Protein AF-A0A3P1ZI60-F1 (afdb_monomer_lite)

Secondary structure (DSSP, 8-state):
--TTSSSTTS-------S---HHHHHHHHHHHHHHHHHHH-----HHHHHHHHHHHTTS-HHHHHHHHHHHHHH-SSHHHHHHHHHHHHHHTT--SHHHHHH--------------SS---GGGTTTTT--------HHHHHHHHHHHHHHHHHHHHHT--

Radius of gyration: 32.53 Å; chains: 1; bounding box: 88×34×83 Å

pLDDT: mean 76.93, std 19.5, range [29.55, 95.25]

Structure (mmCIF, N/CA/C/O backbone):
data_AF-A0A3P1ZI60-F1
#
_entry.id   AF-A0A3P1ZI60-F1
#
loop_
_atom_site.group_PDB
_atom_site.id
_atom_site.type_symbol
_atom_site.label_atom_id
_atom_site.label_alt_id
_atom_site.label_comp_id
_atom_site.label_asym_id
_atom_site.label_entity_id
_atom_site.label_seq_id
_atom_site.pdbx_PDB_ins_code
_atom_site.Cartn_x
_atom_site.Cartn_y
_atom_site.Cartn_z
_atom_site.occupancy
_atom_site.B_iso_or_equiv
_atom_site.auth_seq_id
_atom_site.auth_comp_id
_atom_site.auth_asym_id
_atom_site.auth_atom_id
_atom_site.pdbx_PDB_model_num
ATOM 1 N N . MET A 1 1 ? 16.568 13.511 2.632 1.00 41.94 1 MET A N 1
ATOM 2 C CA . MET A 1 1 ? 17.077 12.391 1.825 1.00 41.94 1 MET A CA 1
ATOM 3 C C . MET A 1 1 ? 16.128 12.208 0.656 1.00 41.94 1 MET A C 1
ATOM 5 O O . MET A 1 1 ? 15.046 11.646 0.808 1.00 41.94 1 MET A O 1
ATOM 9 N N . THR A 1 2 ? 16.430 12.871 -0.454 1.00 43.22 2 THR A N 1
ATOM 10 C CA . THR A 1 2 ? 15.634 12.761 -1.684 1.00 43.22 2 THR A CA 1
ATOM 11 C C . THR A 1 2 ? 16.062 11.488 -2.418 1.00 43.22 2 THR A C 1
ATOM 13 O O . THR A 1 2 ? 17.140 10.958 -2.161 1.00 43.22 2 THR A O 1
ATOM 16 N N . CYS A 1 3 ? 15.234 10.955 -3.326 1.00 45.22 3 CYS A N 1
ATOM 17 C CA . CYS A 1 3 ? 15.544 9.702 -4.041 1.00 45.22 3 CYS A CA 1
ATOM 18 C C . CYS A 1 3 ? 16.848 9.763 -4.877 1.00 45.22 3 CYS A C 1
ATOM 20 O O . CYS A 1 3 ? 17.278 8.739 -5.393 1.00 45.22 3 CYS A O 1
ATOM 22 N N . GLN A 1 4 ? 17.495 10.931 -4.987 1.00 44.34 4 GLN A N 1
ATOM 23 C CA . GLN A 1 4 ? 18.807 11.097 -5.619 1.00 44.34 4 GLN A CA 1
ATOM 24 C C . GLN A 1 4 ? 19.998 10.804 -4.688 1.00 44.34 4 GLN A C 1
ATOM 26 O O . GLN A 1 4 ? 21.092 10.548 -5.184 1.00 44.34 4 GLN A O 1
ATOM 31 N N . ASP A 1 5 ? 19.807 10.776 -3.366 1.00 44.59 5 ASP A N 1
ATOM 32 C CA . ASP A 1 5 ? 20.917 10.633 -2.409 1.00 44.59 5 ASP A CA 1
ATOM 33 C C . ASP A 1 5 ? 21.365 9.171 -2.208 1.00 44.59 5 ASP A C 1
ATOM 35 O O . ASP A 1 5 ? 22.433 8.921 -1.659 1.00 44.59 5 ASP A O 1
ATOM 39 N N . VAL A 1 6 ? 20.574 8.189 -2.659 1.00 47.91 6 VAL A N 1
ATOM 40 C CA . VAL A 1 6 ? 20.816 6.753 -2.398 1.00 47.91 6 VAL A CA 1
ATOM 41 C C . VAL A 1 6 ? 21.557 6.045 -3.545 1.00 47.91 6 VAL A C 1
ATOM 43 O O . VAL A 1 6 ? 22.115 4.972 -3.344 1.00 47.91 6 VAL A O 1
ATOM 46 N N . LEU A 1 7 ? 21.650 6.650 -4.735 1.00 42.75 7 LEU A N 1
ATOM 47 C CA . LEU A 1 7 ? 22.338 6.046 -5.891 1.00 42.75 7 LEU A CA 1
ATOM 48 C C . LEU A 1 7 ? 23.849 6.352 -5.961 1.00 42.75 7 LEU A C 1
ATOM 50 O O . LEU A 1 7 ? 24.542 5.811 -6.818 1.00 42.75 7 LEU A O 1
ATOM 54 N N . LYS A 1 8 ? 24.396 7.182 -5.063 1.00 39.59 8 LYS A N 1
ATOM 55 C CA . LYS A 1 8 ? 25.802 7.631 -5.112 1.00 39.59 8 LYS A CA 1
ATOM 56 C C . LYS A 1 8 ? 26.766 6.808 -4.249 1.00 39.59 8 LYS A C 1
ATOM 58 O O . LYS A 1 8 ? 27.579 7.389 -3.536 1.00 39.59 8 LYS A O 1
ATOM 63 N N . SER A 1 9 ? 26.726 5.475 -4.295 1.00 40.25 9 SER A N 1
ATOM 64 C CA . SER A 1 9 ? 27.803 4.700 -3.647 1.00 40.25 9 SER A CA 1
ATOM 65 C C . SER A 1 9 ? 28.458 3.596 -4.467 1.00 40.25 9 SER A C 1
ATOM 67 O O . SER A 1 9 ? 29.360 2.966 -3.930 1.00 40.25 9 SER A O 1
ATOM 69 N N . HIS A 1 10 ? 28.114 3.384 -5.741 1.00 43.44 10 HIS A N 1
ATOM 70 C CA . HIS A 1 10 ? 28.884 2.479 -6.606 1.00 43.44 10 HIS A CA 1
ATOM 71 C C . HIS A 1 10 ? 28.784 2.863 -8.086 1.00 43.44 10 HIS A C 1
ATOM 73 O O . HIS A 1 10 ? 27.884 2.402 -8.777 1.00 43.44 10 HIS A O 1
ATOM 79 N N . ALA A 1 11 ? 29.731 3.667 -8.572 1.00 34.28 11 ALA A N 1
ATOM 80 C CA . ALA A 1 11 ? 30.230 3.591 -9.949 1.00 34.28 11 ALA A CA 1
ATOM 81 C C . ALA A 1 11 ? 31.489 4.461 -10.084 1.00 34.28 11 ALA A C 1
ATOM 83 O O . ALA A 1 11 ? 31.429 5.675 -9.900 1.00 34.28 11 ALA A O 1
ATOM 84 N N . ASN A 1 12 ? 32.615 3.810 -10.377 1.00 41.75 12 ASN A N 1
ATOM 85 C CA . ASN A 1 12 ? 33.851 4.450 -10.811 1.00 41.75 12 ASN A CA 1
ATOM 86 C C . ASN A 1 12 ? 33.672 5.083 -12.201 1.00 41.75 12 ASN A C 1
ATOM 88 O O . ASN A 1 12 ? 32.908 4.575 -13.021 1.00 41.75 12 ASN A O 1
ATOM 92 N N . ASP A 1 13 ? 34.417 6.168 -12.409 1.00 41.38 13 ASP A N 1
ATOM 93 C CA . ASP A 1 13 ? 34.681 6.934 -13.629 1.00 41.38 13 ASP A CA 1
ATOM 94 C C . ASP A 1 13 ? 34.276 6.297 -14.962 1.00 41.38 13 ASP A C 1
ATOM 96 O O . ASP A 1 13 ? 34.882 5.327 -15.414 1.00 41.38 13 ASP A O 1
ATOM 100 N N . THR A 1 14 ? 33.343 6.937 -15.671 1.00 38.31 14 THR A N 1
ATOM 101 C CA . THR A 1 14 ? 33.447 7.157 -17.123 1.00 38.31 14 THR A CA 1
ATOM 102 C C . THR A 1 14 ? 32.559 8.347 -17.503 1.00 38.31 14 THR A C 1
ATOM 104 O O . THR A 1 14 ? 31.358 8.345 -17.233 1.00 38.31 14 THR A O 1
ATOM 107 N N . GLU A 1 15 ? 33.149 9.378 -18.112 1.00 41.34 15 GLU A N 1
ATOM 108 C CA . GLU A 1 15 ? 32.415 10.465 -18.765 1.00 41.34 15 GLU A CA 1
ATOM 109 C C . GLU A 1 15 ? 31.514 9.899 -19.868 1.00 41.34 15 GLU A C 1
ATOM 111 O O . GLU A 1 15 ? 32.002 9.261 -20.800 1.00 41.34 15 GLU A O 1
ATOM 116 N N . TYR A 1 16 ? 30.212 10.189 -19.811 1.00 33.81 16 TYR A N 1
ATOM 117 C CA . TYR A 1 16 ? 29.347 10.082 -20.980 1.00 33.81 16 TYR A CA 1
ATOM 118 C C . TYR A 1 16 ? 28.493 11.329 -21.150 1.00 33.81 16 TYR A C 1
ATOM 120 O O . TYR A 1 16 ? 27.911 11.885 -20.218 1.00 33.81 16 TYR A O 1
ATOM 128 N N . THR A 1 17 ? 28.484 11.750 -22.404 1.00 29.55 17 THR A N 1
ATOM 129 C CA . THR A 1 17 ? 27.844 12.909 -22.993 1.00 29.55 17 THR A CA 1
ATOM 130 C C . THR A 1 17 ? 26.354 12.990 -22.690 1.00 29.55 17 THR A C 1
ATOM 132 O O . THR A 1 17 ? 25.588 12.035 -22.819 1.00 29.55 17 THR A O 1
ATOM 135 N N . THR A 1 18 ? 25.935 14.201 -22.342 1.00 38.31 18 THR A N 1
ATOM 136 C CA . THR A 1 18 ? 24.546 14.637 -22.287 1.00 38.31 18 THR A CA 1
ATOM 137 C C . THR A 1 18 ? 23.852 14.388 -23.629 1.00 38.31 18 THR A C 1
ATOM 139 O O . THR A 1 18 ? 24.454 14.552 -24.692 1.00 38.31 18 THR A O 1
ATOM 142 N N . THR A 1 19 ? 22.539 14.149 -23.555 1.00 39.34 19 THR A N 1
ATOM 143 C CA . THR A 1 19 ? 21.535 14.123 -24.641 1.00 39.34 19 THR A CA 1
ATOM 144 C C . THR A 1 19 ? 21.229 12.731 -25.212 1.00 39.34 19 THR A C 1
ATOM 146 O O . THR A 1 19 ? 21.848 12.305 -26.177 1.00 39.34 19 THR A O 1
ATOM 149 N N . THR A 1 20 ? 20.241 12.033 -24.621 1.00 37.59 20 THR A N 1
ATOM 150 C CA . THR A 1 20 ? 19.068 11.368 -25.263 1.00 37.59 20 THR A CA 1
ATOM 151 C C . THR A 1 20 ? 18.376 10.430 -24.245 1.00 37.59 20 THR A C 1
ATOM 153 O O . THR A 1 20 ? 18.512 9.213 -24.325 1.00 37.59 20 THR A O 1
ATOM 156 N N . GLU A 1 21 ? 17.615 10.953 -23.272 1.00 42.22 21 GLU A N 1
ATOM 157 C CA . GLU A 1 21 ? 16.894 10.100 -22.288 1.00 42.22 21 GLU A CA 1
ATOM 158 C C . GLU A 1 21 ? 15.356 10.159 -22.362 1.00 42.22 21 GLU A C 1
ATOM 160 O O . GLU A 1 21 ? 14.669 9.329 -21.761 1.00 42.22 21 GLU A O 1
ATOM 165 N N . ASN A 1 22 ? 14.775 11.059 -23.160 1.00 47.59 22 ASN A N 1
ATOM 166 C CA . ASN A 1 22 ? 13.318 11.251 -23.153 1.00 47.59 22 ASN A CA 1
ATOM 167 C C . ASN A 1 22 ? 12.525 10.080 -23.771 1.00 47.59 22 ASN A C 1
ATOM 169 O O . ASN A 1 22 ? 11.406 9.802 -23.341 1.00 47.59 22 ASN A O 1
ATOM 173 N N . SER A 1 23 ? 13.100 9.334 -24.720 1.00 48.53 23 SER A N 1
ATOM 174 C CA . SER A 1 23 ? 12.373 8.275 -25.443 1.00 48.53 23 SER A CA 1
ATOM 175 C C . SER A 1 23 ? 12.314 6.933 -24.695 1.00 48.53 23 SER A C 1
ATOM 177 O O . SER A 1 23 ? 11.352 6.182 -24.849 1.00 48.53 23 SER A O 1
ATOM 179 N N . ARG A 1 24 ? 13.315 6.617 -23.858 1.00 52.38 24 ARG A N 1
ATOM 180 C CA . ARG A 1 24 ? 13.359 5.353 -23.089 1.00 52.38 24 ARG A CA 1
ATOM 181 C C . ARG A 1 24 ? 12.485 5.410 -21.834 1.00 52.38 24 ARG A C 1
ATOM 183 O O . ARG A 1 24 ? 11.761 4.455 -21.552 1.00 52.38 24 ARG A O 1
ATOM 190 N N . SER A 1 25 ? 12.494 6.546 -21.136 1.00 55.00 25 SER A N 1
ATOM 191 C CA . SER A 1 25 ? 11.704 6.768 -19.916 1.00 55.00 25 SER A CA 1
ATOM 192 C C . SER A 1 25 ? 10.191 6.725 -20.181 1.00 55.00 25 SER A C 1
ATOM 194 O O . SER A 1 25 ? 9.442 6.056 -19.462 1.00 55.00 25 SER A O 1
ATOM 196 N N . GLY A 1 26 ? 9.737 7.331 -21.288 1.00 61.97 26 GLY A N 1
ATOM 197 C CA . GLY A 1 26 ? 8.327 7.301 -21.689 1.00 61.97 26 GLY A CA 1
ATOM 198 C C . GLY A 1 26 ? 7.785 5.885 -21.927 1.00 61.97 26 GLY A C 1
ATOM 199 O O . GLY A 1 26 ? 6.631 5.601 -21.604 1.00 61.97 26 GLY A O 1
ATOM 200 N N . ASN A 1 27 ? 8.620 4.969 -22.430 1.00 77.06 27 ASN A N 1
AT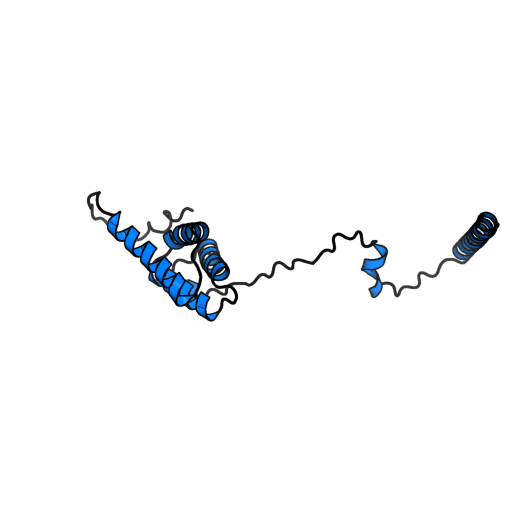OM 201 C CA . ASN A 1 27 ? 8.231 3.581 -22.680 1.00 77.06 27 ASN A CA 1
ATOM 202 C C . ASN A 1 27 ? 8.076 2.787 -21.368 1.00 77.06 27 ASN A C 1
ATOM 204 O O . ASN A 1 27 ? 7.055 2.134 -21.152 1.00 77.06 27 ASN A O 1
ATOM 208 N N . TYR A 1 28 ? 9.033 2.922 -20.443 1.00 80.06 28 TYR A N 1
ATOM 209 C CA . TYR A 1 28 ? 8.999 2.244 -19.140 1.00 80.06 28 TYR A CA 1
ATOM 210 C C . TYR A 1 28 ? 7.755 2.610 -18.316 1.00 80.06 28 TYR A C 1
ATOM 212 O O . TYR A 1 28 ? 7.042 1.734 -17.823 1.00 80.06 28 TYR A O 1
ATOM 220 N N . HIS A 1 29 ? 7.439 3.902 -18.233 1.00 83.94 29 HIS A N 1
ATOM 221 C CA . HIS A 1 29 ? 6.265 4.391 -17.512 1.00 83.94 29 HIS A CA 1
ATOM 222 C C . HIS A 1 29 ? 4.954 3.863 -18.100 1.00 83.94 29 HIS A C 1
ATOM 224 O O . HIS A 1 29 ? 4.064 3.437 -17.364 1.00 83.94 29 HIS A O 1
ATOM 230 N N . ASN A 1 30 ? 4.834 3.843 -19.428 1.00 88.69 30 ASN A N 1
ATOM 231 C CA . ASN A 1 30 ? 3.647 3.305 -20.087 1.00 88.69 30 ASN A CA 1
ATOM 232 C C . ASN A 1 30 ? 3.521 1.787 -19.892 1.00 88.69 30 ASN A C 1
ATOM 234 O O . ASN A 1 30 ? 2.408 1.299 -19.691 1.00 88.69 30 ASN A O 1
ATOM 238 N N . ASN A 1 31 ? 4.639 1.056 -19.885 1.00 91.12 31 ASN A N 1
ATOM 239 C CA . ASN A 1 31 ? 4.658 -0.381 -19.624 1.00 91.12 31 ASN A CA 1
ATOM 240 C C . ASN A 1 31 ? 4.127 -0.702 -18.218 1.00 91.12 31 ASN A C 1
ATOM 242 O O . ASN A 1 31 ? 3.175 -1.471 -18.095 1.00 91.12 31 ASN A O 1
ATOM 246 N N . ILE A 1 32 ? 4.643 -0.033 -17.178 1.00 91.44 32 ILE A N 1
ATOM 247 C CA . ILE A 1 32 ? 4.158 -0.214 -15.799 1.00 91.44 32 ILE A CA 1
ATOM 248 C C . ILE A 1 32 ? 2.657 0.056 -15.708 1.00 91.44 32 ILE A C 1
ATOM 250 O O . ILE A 1 32 ? 1.914 -0.746 -15.149 1.00 91.44 32 ILE A O 1
ATOM 254 N N . ILE A 1 33 ? 2.192 1.174 -16.268 1.00 93.44 33 ILE A N 1
ATOM 255 C CA . ILE A 1 33 ? 0.777 1.551 -16.193 1.00 93.44 33 ILE A CA 1
ATOM 256 C C . ILE A 1 33 ? -0.114 0.531 -16.908 1.00 93.44 33 ILE A C 1
ATOM 258 O O . ILE A 1 33 ? -1.177 0.178 -16.392 1.00 93.44 33 ILE A O 1
ATOM 262 N N . ASN A 1 34 ? 0.315 0.031 -18.067 1.00 93.56 34 ASN A N 1
ATOM 263 C CA . ASN A 1 34 ? -0.407 -1.016 -18.780 1.00 93.56 34 ASN A CA 1
ATOM 264 C C . ASN A 1 34 ? -0.419 -2.327 -17.988 1.00 93.56 34 ASN A C 1
ATOM 266 O O . ASN A 1 34 ? -1.477 -2.940 -17.871 1.00 93.56 34 ASN A O 1
ATOM 270 N N . LYS A 1 35 ? 0.706 -2.716 -17.382 1.00 93.38 35 LYS A N 1
ATOM 271 C CA . LYS A 1 35 ? 0.779 -3.912 -16.541 1.00 93.38 35 LYS A CA 1
ATOM 272 C C . LYS A 1 35 ? -0.151 -3.811 -15.334 1.00 93.38 35 LYS A C 1
ATOM 274 O O . LYS A 1 35 ? -0.927 -4.723 -15.096 1.00 93.38 35 LYS A O 1
ATOM 279 N N . ILE A 1 36 ? -0.158 -2.676 -14.634 1.00 93.88 36 ILE A N 1
ATOM 280 C CA . ILE A 1 36 ? -1.082 -2.422 -13.516 1.00 93.88 36 ILE A CA 1
ATOM 281 C C . ILE A 1 36 ? -2.541 -2.546 -13.972 1.00 93.88 36 ILE A C 1
ATOM 283 O O . ILE A 1 36 ? -3.352 -3.142 -13.266 1.00 93.88 36 ILE A O 1
ATOM 287 N N . ARG A 1 37 ? -2.887 -1.993 -15.143 1.00 94.62 37 ARG A N 1
ATOM 288 C CA . ARG A 1 37 ? -4.244 -2.091 -15.698 1.00 94.62 37 ARG A CA 1
ATOM 289 C C . ARG A 1 37 ? -4.652 -3.549 -15.929 1.00 94.62 37 ARG A C 1
ATOM 291 O O . ARG A 1 37 ? -5.771 -3.906 -15.580 1.00 94.62 37 ARG A O 1
ATOM 298 N N . VAL A 1 38 ? -3.765 -4.351 -16.521 1.00 94.12 38 VAL A N 1
ATOM 299 C CA . VAL A 1 38 ? -4.032 -5.753 -16.879 1.00 94.12 38 VAL A CA 1
ATOM 300 C C . VAL A 1 38 ? -4.080 -6.644 -15.638 1.00 94.12 38 VAL A C 1
ATOM 302 O O . VAL A 1 38 ? -5.087 -7.302 -15.414 1.00 94.12 38 VAL A O 1
ATOM 305 N N . GLU A 1 39 ? -3.036 -6.620 -14.811 1.00 94.19 39 GLU A N 1
ATOM 306 C CA . GLU A 1 39 ? -2.879 -7.517 -13.655 1.00 94.19 39 GLU A CA 1
ATOM 307 C C . GLU A 1 39 ? -3.910 -7.230 -12.560 1.00 94.19 39 GLU A C 1
ATOM 309 O O . GLU A 1 39 ? -4.492 -8.140 -11.982 1.00 94.19 39 GLU A O 1
ATOM 314 N N . LEU A 1 40 ? -4.161 -5.949 -12.269 1.00 93.44 40 LEU A N 1
ATOM 315 C CA . LEU A 1 40 ? -5.061 -5.570 -11.178 1.00 93.44 40 LEU A CA 1
ATOM 316 C C . LEU A 1 40 ? -6.506 -5.348 -11.641 1.00 93.44 40 LEU A C 1
ATOM 318 O O . LEU A 1 40 ? -7.365 -5.060 -10.808 1.00 93.44 40 LEU A O 1
ATOM 322 N N . GLY A 1 41 ? -6.771 -5.399 -12.952 1.00 92.06 41 GLY A N 1
ATOM 323 C CA . GLY A 1 41 ? -8.095 -5.142 -13.523 1.00 92.06 41 GLY A CA 1
ATOM 324 C C . GLY A 1 41 ? -8.663 -3.757 -13.183 1.00 92.06 41 GLY A C 1
ATOM 325 O O . GLY A 1 41 ? -9.878 -3.598 -13.073 1.00 92.06 41 GLY A O 1
ATOM 326 N N . ILE A 1 42 ? -7.808 -2.749 -12.957 1.00 91.00 42 ILE A N 1
ATOM 327 C CA . ILE A 1 42 ? -8.242 -1.415 -12.513 1.00 91.00 42 ILE A CA 1
ATOM 328 C C . ILE A 1 42 ? -8.250 -0.386 -13.641 1.00 91.00 42 ILE A C 1
ATOM 330 O O . ILE A 1 42 ? -7.332 -0.305 -14.459 1.00 91.00 42 ILE A O 1
ATOM 334 N N . ASN A 1 43 ? -9.244 0.505 -13.611 1.00 92.81 43 ASN A N 1
ATOM 335 C CA . ASN A 1 43 ? -9.207 1.713 -14.424 1.00 92.81 43 ASN A CA 1
ATOM 336 C C . ASN A 1 43 ? -8.195 2.727 -13.855 1.00 92.81 43 ASN A C 1
ATOM 338 O O . ASN A 1 43 ? -8.220 3.075 -12.667 1.00 92.81 43 ASN A O 1
ATOM 342 N N . ILE A 1 44 ? -7.326 3.239 -14.725 1.00 93.38 44 ILE A N 1
ATOM 343 C CA . ILE A 1 44 ? -6.248 4.160 -14.365 1.00 93.38 44 ILE A CA 1
ATOM 344 C C . ILE A 1 44 ? -6.728 5.596 -14.556 1.00 93.38 44 ILE A C 1
ATOM 346 O O . ILE A 1 44 ? -6.844 6.082 -15.678 1.00 93.38 44 ILE A O 1
ATOM 350 N N . THR A 1 45 ? -6.969 6.298 -13.448 1.00 95.00 45 THR A N 1
ATOM 351 C CA . THR A 1 45 ? -7.267 7.737 -13.480 1.00 95.00 45 THR A CA 1
ATOM 352 C C . THR A 1 45 ? -5.976 8.554 -13.630 1.00 95.00 45 THR A C 1
ATOM 354 O O . THR A 1 45 ? -4.926 8.106 -13.161 1.00 95.00 45 THR A O 1
ATOM 357 N N . PRO A 1 46 ? -6.016 9.773 -14.202 1.00 94.44 46 PRO A N 1
ATOM 358 C CA . PRO A 1 46 ? -4.825 10.620 -14.339 1.00 94.44 46 PRO A CA 1
ATOM 359 C C . PRO A 1 46 ? -4.120 10.893 -13.003 1.00 94.44 46 PRO A C 1
ATOM 361 O O . PRO A 1 46 ? -2.905 10.756 -12.902 1.00 94.44 46 PRO A O 1
ATOM 364 N N . ALA A 1 47 ? -4.890 11.177 -11.947 1.00 94.06 47 ALA A N 1
ATOM 365 C CA . ALA A 1 47 ? -4.351 11.361 -10.600 1.00 94.06 47 ALA A CA 1
ATOM 366 C C . ALA A 1 47 ? -3.605 10.113 -10.099 1.00 94.06 47 ALA A C 1
ATOM 368 O O . ALA A 1 47 ? -2.500 10.209 -9.577 1.00 94.06 47 ALA A O 1
ATOM 369 N N . TYR A 1 48 ? -4.181 8.928 -10.317 1.00 94.38 48 TYR A N 1
ATOM 370 C CA . TYR A 1 48 ? -3.557 7.672 -9.914 1.00 94.38 48 TYR A CA 1
ATOM 371 C C . TYR A 1 48 ? -2.277 7.381 -10.701 1.00 94.38 48 TYR A C 1
ATOM 373 O O . TYR A 1 48 ? -1.279 6.967 -10.117 1.00 9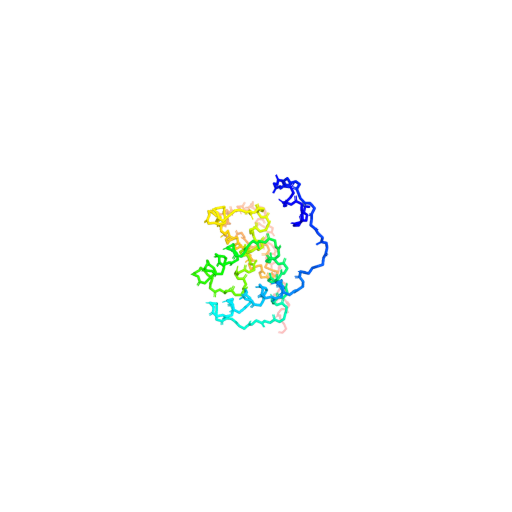4.38 48 TYR A O 1
ATOM 381 N N . LYS A 1 49 ? -2.291 7.645 -12.013 1.00 93.75 49 LYS A N 1
ATOM 382 C CA . LYS A 1 49 ? -1.106 7.544 -12.867 1.00 93.75 49 LYS A CA 1
ATOM 383 C C . LYS A 1 49 ? 0.028 8.405 -12.311 1.00 93.75 49 LYS A C 1
ATOM 385 O O . LYS A 1 49 ? 1.127 7.898 -12.130 1.00 93.75 49 LYS A O 1
ATOM 390 N N . ASN A 1 50 ? -0.244 9.668 -11.993 1.00 93.25 50 ASN A N 1
ATOM 391 C CA . ASN A 1 50 ? 0.773 10.593 -11.492 1.00 93.25 50 ASN A CA 1
ATOM 392 C C . ASN A 1 50 ? 1.374 10.137 -10.152 1.00 93.25 50 ASN A C 1
ATOM 394 O O . ASN A 1 50 ? 2.591 10.188 -9.986 1.00 93.25 50 ASN A O 1
ATOM 398 N N . GLU A 1 51 ? 0.547 9.638 -9.229 1.00 93.56 51 GLU A N 1
ATOM 399 C CA . GLU A 1 51 ? 1.019 9.091 -7.948 1.00 93.56 51 GLU A CA 1
ATOM 400 C C . GLU A 1 51 ? 1.917 7.864 -8.136 1.00 93.56 51 GLU A C 1
ATOM 402 O O . GLU A 1 51 ? 2.995 7.782 -7.545 1.00 93.56 51 GLU A O 1
ATOM 407 N N . ILE A 1 52 ? 1.512 6.926 -9.000 1.00 92.56 52 ILE A N 1
ATOM 408 C CA . ILE A 1 52 ? 2.322 5.743 -9.304 1.00 92.56 52 ILE A CA 1
ATOM 409 C C . ILE A 1 52 ? 3.660 6.147 -9.913 1.00 92.56 52 ILE A C 1
ATOM 411 O O . ILE A 1 52 ? 4.680 5.665 -9.440 1.00 92.56 52 ILE A O 1
ATOM 415 N N . LEU A 1 53 ? 3.675 7.053 -10.895 1.00 91.31 53 LEU A N 1
ATOM 416 C CA . LEU A 1 53 ? 4.912 7.496 -11.546 1.00 91.31 53 LEU A CA 1
ATOM 417 C C . LEU A 1 53 ? 5.878 8.175 -10.567 1.00 91.31 53 LEU A C 1
ATOM 419 O O . LEU A 1 53 ? 7.083 7.930 -10.608 1.00 91.31 53 LEU A O 1
ATOM 423 N N . LYS A 1 54 ? 5.344 8.986 -9.649 1.00 91.50 54 LYS A N 1
ATOM 424 C CA . LYS A 1 54 ? 6.120 9.652 -8.596 1.00 91.50 54 LYS A CA 1
ATOM 425 C C . LYS A 1 54 ? 6.733 8.667 -7.600 1.00 91.50 54 LYS A C 1
ATOM 427 O O . LYS A 1 54 ? 7.821 8.910 -7.084 1.00 91.50 54 LYS A O 1
ATOM 432 N N . LEU A 1 55 ? 6.021 7.593 -7.265 1.00 90.69 55 LEU A N 1
ATOM 433 C CA . LEU A 1 55 ? 6.533 6.564 -6.360 1.00 90.69 55 LEU A CA 1
ATOM 434 C C . LEU A 1 55 ? 7.490 5.614 -7.083 1.00 90.69 55 LEU A C 1
ATOM 436 O O . LEU A 1 55 ? 8.525 5.262 -6.524 1.00 90.69 55 LEU A O 1
ATOM 440 N N . SER A 1 56 ? 7.180 5.234 -8.325 1.00 86.88 56 SER A N 1
ATOM 441 C CA . SER A 1 56 ? 7.968 4.277 -9.099 1.00 86.88 56 SER A CA 1
ATOM 442 C C . SER A 1 56 ? 9.328 4.810 -9.517 1.00 86.88 56 SER A C 1
ATOM 444 O O . SER A 1 56 ? 10.236 4.015 -9.707 1.00 86.88 56 SER A O 1
ATOM 446 N N . SER A 1 57 ? 9.507 6.130 -9.619 1.00 86.88 57 SER A N 1
ATOM 447 C CA . SER A 1 57 ? 10.808 6.729 -9.942 1.00 86.88 57 SER A CA 1
ATOM 448 C C . SER A 1 57 ? 11.892 6.465 -8.890 1.00 86.88 57 SER A C 1
ATOM 450 O O . SER A 1 57 ? 13.056 6.747 -9.144 1.00 86.88 57 SER A O 1
ATOM 452 N N . CYS A 1 58 ? 11.525 5.972 -7.703 1.00 84.56 58 CYS A N 1
ATOM 453 C CA . CYS A 1 58 ? 12.470 5.624 -6.641 1.00 84.56 58 CYS A CA 1
ATOM 454 C C . CYS A 1 58 ? 12.812 4.120 -6.609 1.00 84.56 58 CYS A C 1
ATOM 456 O O . CYS A 1 58 ? 13.520 3.699 -5.699 1.00 84.56 58 CYS A O 1
ATOM 458 N N . PHE A 1 59 ? 12.307 3.312 -7.553 1.00 86.62 59 PHE A N 1
ATOM 459 C CA . PHE A 1 59 ? 12.499 1.860 -7.566 1.00 86.62 59 PHE A CA 1
ATOM 460 C C . PHE A 1 59 ? 12.771 1.307 -8.970 1.00 86.62 59 PHE A C 1
ATOM 462 O O . PHE A 1 59 ? 12.232 1.783 -9.971 1.00 86.62 59 PHE A O 1
ATOM 469 N N . ASP A 1 60 ? 13.527 0.213 -9.023 1.00 88.50 60 ASP A N 1
ATOM 470 C CA . ASP A 1 60 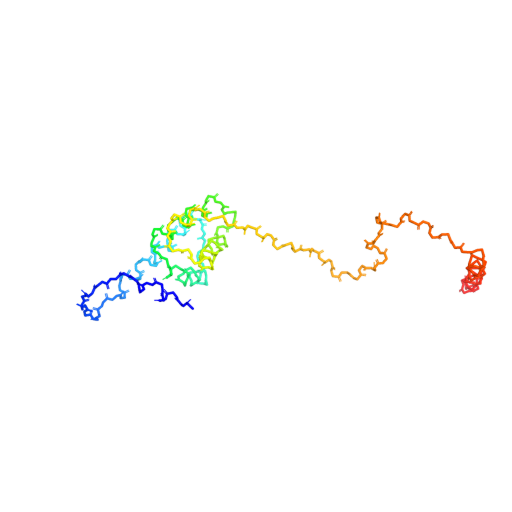? 13.797 -0.510 -10.264 1.00 88.50 60 ASP A CA 1
ATOM 471 C C . ASP A 1 60 ? 12.569 -1.262 -10.803 1.00 88.50 60 ASP A C 1
ATOM 473 O O . ASP A 1 60 ? 11.651 -1.648 -10.074 1.00 88.50 60 ASP A O 1
ATOM 477 N N . ALA A 1 61 ? 12.605 -1.596 -12.094 1.00 88.25 61 ALA A N 1
ATOM 478 C CA . ALA A 1 61 ? 11.550 -2.343 -12.785 1.00 88.25 61 ALA A CA 1
ATOM 479 C C . ALA A 1 61 ? 11.154 -3.652 -12.085 1.00 88.25 61 ALA A C 1
ATOM 481 O O . ALA A 1 61 ? 9.972 -3.977 -11.967 1.00 88.25 61 ALA A O 1
ATOM 482 N N . LYS A 1 62 ? 12.144 -4.408 -11.595 1.00 89.94 62 LYS A N 1
ATOM 483 C CA . LYS A 1 62 ? 11.921 -5.687 -10.900 1.00 89.94 62 LYS A CA 1
ATOM 484 C C . LYS A 1 62 ? 11.144 -5.493 -9.598 1.00 89.94 62 LYS A C 1
ATOM 486 O O . LYS A 1 62 ? 10.270 -6.290 -9.275 1.00 89.94 62 LYS A O 1
ATOM 491 N N . PHE A 1 63 ? 11.430 -4.405 -8.894 1.00 91.06 63 PHE A N 1
ATOM 492 C CA . PHE A 1 63 ? 10.747 -4.024 -7.666 1.00 91.06 63 PHE A CA 1
ATOM 493 C C . PHE A 1 63 ? 9.281 -3.688 -7.899 1.00 91.06 63 PHE A C 1
ATOM 495 O O . PHE A 1 63 ? 8.409 -4.164 -7.175 1.00 91.06 63 PHE A O 1
ATOM 502 N N . ILE A 1 64 ? 9.012 -2.884 -8.928 1.00 93.00 64 ILE A N 1
ATOM 503 C CA . ILE A 1 64 ? 7.649 -2.494 -9.284 1.00 93.00 64 ILE A CA 1
ATOM 504 C C . ILE A 1 64 ? 6.840 -3.707 -9.736 1.00 93.00 64 ILE A C 1
ATOM 506 O O . ILE A 1 64 ? 5.699 -3.863 -9.309 1.00 93.00 64 ILE A O 1
ATOM 510 N N . ASN A 1 65 ? 7.436 -4.606 -10.522 1.00 93.19 65 ASN A N 1
ATOM 511 C CA . ASN A 1 65 ? 6.793 -5.863 -10.903 1.00 93.19 65 ASN A CA 1
ATOM 512 C C . ASN A 1 65 ? 6.392 -6.693 -9.680 1.00 93.19 65 ASN A C 1
ATOM 514 O O . ASN A 1 65 ? 5.232 -7.086 -9.572 1.00 93.19 65 ASN A O 1
ATOM 518 N N . TYR A 1 66 ? 7.307 -6.870 -8.726 1.00 94.81 66 TYR A N 1
ATOM 519 C CA . TYR A 1 66 ? 7.002 -7.588 -7.493 1.00 94.81 66 TYR A CA 1
ATOM 520 C C . TYR A 1 66 ? 5.908 -6.893 -6.665 1.00 94.81 66 TYR A C 1
ATOM 522 O O . TYR A 1 66 ? 5.025 -7.555 -6.130 1.00 94.81 66 TYR A O 1
ATOM 530 N N . ALA A 1 67 ? 5.903 -5.557 -6.595 1.00 94.56 67 ALA A N 1
ATOM 531 C CA . ALA A 1 67 ? 4.843 -4.811 -5.914 1.00 94.56 67 ALA A CA 1
ATOM 532 C C . ALA A 1 67 ? 3.460 -5.063 -6.536 1.00 94.56 67 ALA A C 1
ATOM 534 O O . ALA A 1 67 ? 2.469 -5.186 -5.810 1.00 94.56 67 ALA A O 1
ATOM 535 N N . ILE A 1 68 ? 3.390 -5.138 -7.868 1.00 95.25 68 ILE A N 1
ATOM 536 C CA . ILE A 1 68 ? 2.156 -5.418 -8.612 1.00 95.25 68 ILE A CA 1
ATOM 537 C C . ILE A 1 68 ? 1.681 -6.843 -8.323 1.00 95.25 68 ILE A C 1
ATOM 539 O O . ILE A 1 68 ? 0.532 -7.016 -7.924 1.00 95.25 68 ILE A O 1
ATOM 543 N N . GLU A 1 69 ? 2.564 -7.837 -8.438 1.00 94.56 69 GLU A N 1
ATOM 544 C CA . GLU A 1 69 ? 2.259 -9.246 -8.146 1.00 94.56 69 GLU A CA 1
ATOM 545 C C . GLU A 1 69 ? 1.774 -9.423 -6.703 1.00 94.56 69 GLU A C 1
ATOM 547 O O . GLU A 1 69 ? 0.699 -9.969 -6.446 1.00 94.56 69 GLU A O 1
ATOM 552 N N . TYR A 1 70 ? 2.518 -8.864 -5.748 1.00 94.06 70 TYR A N 1
ATOM 553 C CA . TYR A 1 70 ? 2.162 -8.902 -4.337 1.00 94.06 70 TYR A CA 1
ATOM 554 C C . TYR A 1 70 ? 0.799 -8.245 -4.076 1.00 94.06 70 TYR A C 1
ATOM 556 O O . TYR A 1 70 ? -0.003 -8.757 -3.289 1.00 94.06 70 TYR A O 1
ATOM 564 N N . THR A 1 71 ? 0.509 -7.128 -4.750 1.00 94.50 71 THR A N 1
ATOM 565 C CA . THR A 1 71 ? -0.786 -6.443 -4.652 1.00 94.50 71 THR A CA 1
ATOM 566 C C . THR A 1 71 ? -1.914 -7.290 -5.220 1.00 94.50 71 THR A C 1
ATOM 568 O O . THR A 1 71 ? -2.974 -7.350 -4.601 1.00 94.50 71 THR A O 1
ATOM 571 N N . SER A 1 72 ? -1.696 -7.944 -6.359 1.00 93.31 72 SER A N 1
ATOM 572 C CA . SER A 1 72 ? -2.701 -8.788 -7.007 1.00 93.31 72 SER A CA 1
ATOM 573 C C . SER A 1 72 ? -3.140 -9.948 -6.113 1.00 93.31 72 SER A C 1
ATOM 575 O O . SER A 1 72 ? -4.311 -10.312 -6.104 1.00 93.31 72 SER A O 1
ATOM 577 N N . ILE A 1 73 ? -2.213 -10.503 -5.327 1.00 91.38 73 ILE A N 1
ATOM 578 C CA . ILE A 1 73 ? -2.478 -11.644 -4.442 1.00 91.38 73 ILE A CA 1
ATOM 579 C C . ILE A 1 73 ? -3.106 -11.201 -3.111 1.00 91.38 73 ILE A C 1
ATOM 581 O O . ILE A 1 73 ? -4.027 -11.841 -2.612 1.00 91.38 73 ILE A O 1
ATOM 585 N N . ASN A 1 74 ? -2.612 -10.113 -2.511 1.00 88.50 74 ASN A N 1
ATOM 586 C CA . ASN A 1 74 ? -2.942 -9.753 -1.123 1.00 88.50 74 ASN A CA 1
ATOM 587 C C . ASN A 1 74 ? -3.948 -8.593 -0.999 1.00 88.50 74 ASN A C 1
ATOM 589 O O . ASN A 1 74 ? -4.482 -8.328 0.081 1.00 88.50 74 ASN A O 1
ATOM 593 N N . GLY A 1 75 ? -4.176 -7.841 -2.076 1.00 84.94 75 GLY A N 1
ATOM 594 C CA . GLY A 1 75 ? -4.917 -6.587 -2.045 1.00 84.94 75 GLY A CA 1
ATOM 595 C C . GLY A 1 75 ? -6.402 -6.750 -2.354 1.00 84.94 75 GLY A C 1
ATOM 596 O O . GLY A 1 75 ? -6.791 -6.743 -3.512 1.00 84.94 75 GLY A O 1
ATOM 597 N N . SER A 1 76 ? -7.265 -6.716 -1.332 1.00 86.06 76 SER A N 1
ATOM 598 C CA . SER A 1 76 ? -8.728 -6.607 -1.535 1.00 86.06 76 SER A CA 1
ATOM 599 C C . SER A 1 76 ? -9.143 -5.305 -2.252 1.00 86.06 76 SER A C 1
ATOM 601 O O . SER A 1 76 ? -10.182 -5.243 -2.904 1.00 86.06 76 SER A O 1
ATOM 603 N N . ARG A 1 77 ? -8.318 -4.250 -2.162 1.00 90.31 77 ARG A N 1
ATOM 604 C CA . ARG A 1 77 ? -8.505 -2.963 -2.858 1.00 90.31 77 ARG A CA 1
ATOM 605 C C . ARG A 1 77 ? -7.233 -2.613 -3.643 1.00 90.31 77 ARG A C 1
ATOM 607 O O . ARG A 1 77 ? -6.464 -1.765 -3.176 1.00 90.31 77 ARG A O 1
ATOM 614 N N . PRO A 1 78 ? -6.995 -3.230 -4.819 1.00 91.06 78 PRO A N 1
ATOM 615 C CA . PRO A 1 78 ? -5.695 -3.213 -5.499 1.00 91.06 78 PRO A CA 1
ATOM 616 C C . PRO A 1 78 ? -5.139 -1.807 -5.749 1.00 91.06 78 PRO A C 1
ATOM 618 O O . PRO A 1 78 ? -3.979 -1.528 -5.450 1.00 91.06 78 PRO A O 1
ATOM 621 N N . LYS A 1 79 ? -5.999 -0.873 -6.184 1.00 92.50 79 LYS A N 1
ATOM 622 C CA . LYS A 1 79 ? -5.630 0.531 -6.432 1.00 92.50 79 LYS A CA 1
ATOM 623 C C . LYS A 1 79 ? -4.992 1.198 -5.208 1.00 92.50 79 LYS A C 1
ATOM 625 O O . LYS A 1 79 ? -3.937 1.815 -5.315 1.00 92.50 79 LYS A O 1
ATOM 630 N N . GLN A 1 80 ? -5.641 1.097 -4.048 1.00 92.62 80 GLN A N 1
ATOM 631 C CA . GLN A 1 80 ? -5.163 1.722 -2.809 1.00 92.62 80 GLN A CA 1
ATOM 632 C C . GLN A 1 80 ? -4.011 0.929 -2.190 1.00 92.62 80 GLN A C 1
ATOM 634 O O . GLN A 1 80 ? -3.096 1.508 -1.608 1.00 92.62 80 GLN A O 1
ATOM 639 N N . PHE A 1 81 ? -4.057 -0.395 -2.322 1.00 93.81 81 PHE A N 1
ATOM 640 C CA . PHE A 1 81 ? -3.075 -1.278 -1.722 1.00 93.81 81 PHE A CA 1
ATOM 641 C C . PHE A 1 81 ? -1.699 -1.144 -2.384 1.00 93.81 81 PHE A C 1
ATOM 643 O O . PHE A 1 81 ? -0.720 -1.007 -1.659 1.00 93.81 81 PHE A O 1
ATOM 650 N N . LEU A 1 82 ? -1.616 -1.039 -3.718 1.00 94.69 82 LEU A N 1
ATOM 651 C CA . LEU A 1 82 ? -0.339 -0.825 -4.415 1.00 94.69 82 LEU A CA 1
ATOM 652 C C . LEU A 1 82 ? 0.359 0.467 -3.968 1.00 94.69 82 LEU A C 1
ATOM 654 O O . LEU A 1 82 ? 1.553 0.464 -3.675 1.00 94.69 82 LEU A O 1
ATOM 658 N N . LEU A 1 83 ? -0.388 1.572 -3.859 1.00 94.44 83 LEU A N 1
ATOM 659 C CA . LEU A 1 83 ? 0.162 2.841 -3.366 1.00 94.44 83 LEU A CA 1
ATOM 660 C C . LEU A 1 83 ? 0.677 2.706 -1.934 1.00 94.44 83 LEU A C 1
ATOM 662 O O . LEU A 1 83 ? 1.748 3.215 -1.610 1.00 94.44 83 LEU A O 1
ATOM 666 N N . LYS A 1 84 ? -0.064 1.989 -1.083 1.00 93.19 84 LYS A N 1
ATOM 667 C CA . LYS A 1 84 ? 0.340 1.719 0.298 1.00 93.19 84 LYS A CA 1
ATOM 668 C C . LYS A 1 84 ? 1.623 0.888 0.358 1.00 93.19 84 LYS A C 1
ATOM 670 O O . LYS A 1 84 ? 2.500 1.213 1.151 1.00 93.19 84 LYS A O 1
ATOM 675 N N . VAL A 1 85 ? 1.742 -0.153 -0.468 1.00 93.69 85 VAL A N 1
ATOM 676 C CA . VAL A 1 85 ? 2.943 -1.000 -0.577 1.00 93.69 85 VAL A CA 1
ATOM 677 C C . VAL A 1 85 ? 4.156 -0.135 -0.924 1.00 93.69 85 VAL A C 1
ATOM 679 O O . VAL A 1 85 ? 5.105 -0.070 -0.145 1.00 93.69 85 VAL A O 1
ATOM 682 N N . LEU A 1 86 ? 4.081 0.606 -2.034 1.00 93.56 86 LEU A N 1
ATOM 683 C CA . LEU A 1 86 ? 5.179 1.448 -2.516 1.00 93.56 86 LEU A CA 1
ATOM 684 C C . LEU A 1 86 ? 5.537 2.562 -1.524 1.00 93.56 86 LEU A C 1
ATOM 686 O O . LEU A 1 86 ? 6.713 2.813 -1.267 1.00 93.56 86 LEU A O 1
ATOM 690 N N . SER A 1 87 ? 4.535 3.210 -0.922 1.00 93.06 87 SER A N 1
ATOM 691 C CA . SER A 1 87 ? 4.766 4.244 0.088 1.00 93.06 87 SER A CA 1
ATOM 692 C C . SER A 1 87 ? 5.425 3.679 1.344 1.00 93.06 87 SER A C 1
ATOM 694 O O . SER A 1 87 ? 6.322 4.315 1.889 1.00 93.06 87 SER A O 1
ATOM 696 N N . ASN A 1 88 ? 5.002 2.505 1.815 1.00 92.81 88 ASN A N 1
ATOM 697 C CA . ASN A 1 88 ? 5.598 1.880 2.992 1.00 92.81 88 ASN A CA 1
ATOM 698 C C . ASN A 1 88 ? 7.048 1.477 2.735 1.00 92.81 88 ASN A C 1
ATOM 700 O O . ASN A 1 8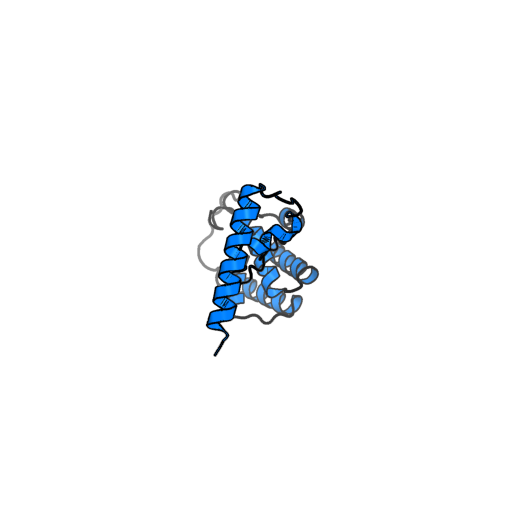8 ? 7.894 1.722 3.587 1.00 92.81 88 ASN A O 1
ATOM 704 N N . TRP A 1 89 ? 7.345 0.910 1.565 1.00 92.62 89 TRP A N 1
ATOM 705 C CA . TRP A 1 89 ? 8.713 0.557 1.190 1.00 92.62 89 TRP A CA 1
ATOM 706 C C . TRP A 1 89 ? 9.611 1.783 1.074 1.00 92.62 89 TRP A C 1
ATOM 708 O O . TRP A 1 89 ? 10.728 1.768 1.586 1.00 92.62 89 TRP A O 1
ATOM 718 N N . LYS A 1 90 ? 9.094 2.872 0.495 1.00 91.38 90 LYS A N 1
ATOM 719 C CA . LYS A 1 90 ? 9.806 4.151 0.440 1.00 91.38 90 LYS A CA 1
ATOM 720 C C . LYS A 1 90 ? 10.100 4.685 1.843 1.00 91.38 90 LYS A C 1
ATOM 722 O O . LYS A 1 90 ? 11.230 5.056 2.127 1.00 91.38 90 LYS A O 1
ATOM 727 N N . ASN A 1 91 ? 9.101 4.695 2.725 1.00 91.00 91 ASN A N 1
ATOM 728 C CA . ASN A 1 91 ? 9.244 5.197 4.095 1.00 91.00 91 ASN A CA 1
ATOM 729 C C . ASN A 1 91 ? 10.165 4.316 4.954 1.00 91.00 91 ASN A C 1
ATOM 731 O O . ASN A 1 91 ? 10.813 4.816 5.868 1.00 91.00 91 ASN A O 1
ATOM 735 N N . ALA A 1 92 ? 10.224 3.016 4.663 1.00 88.69 92 ALA A N 1
ATOM 736 C CA . ALA A 1 92 ? 11.110 2.060 5.316 1.00 88.69 92 ALA A CA 1
ATOM 737 C C . ALA A 1 92 ? 12.514 1.995 4.680 1.00 88.69 92 ALA A C 1
ATOM 739 O O . ALA A 1 92 ? 13.305 1.145 5.078 1.00 88.69 92 ALA A O 1
ATOM 740 N N . ASN A 1 93 ? 12.827 2.869 3.711 1.00 90.50 93 ASN A N 1
ATOM 741 C CA . ASN A 1 93 ? 14.099 2.905 2.978 1.00 90.50 93 ASN A CA 1
ATOM 742 C C . ASN A 1 93 ? 14.506 1.541 2.393 1.00 90.50 93 ASN A C 1
ATOM 744 O O . ASN A 1 93 ? 15.672 1.152 2.433 1.00 90.50 93 ASN A O 1
ATOM 748 N N . ILE A 1 94 ? 13.536 0.798 1.861 1.00 88.56 94 ILE A N 1
ATOM 749 C CA . ILE A 1 94 ? 13.782 -0.504 1.243 1.00 88.56 94 ILE A CA 1
ATOM 750 C C . ILE A 1 94 ? 14.369 -0.291 -0.147 1.00 88.56 94 ILE A C 1
ATOM 752 O O . ILE A 1 94 ? 13.715 0.289 -1.013 1.00 88.56 94 ILE A O 1
ATOM 756 N N . THR A 1 95 ? 15.579 -0.800 -0.364 1.00 83.31 95 THR A N 1
ATOM 757 C CA . THR A 1 95 ? 16.325 -0.622 -1.620 1.00 83.31 95 THR A CA 1
ATOM 758 C C . THR A 1 95 ? 16.585 -1.932 -2.356 1.00 83.31 95 THR A C 1
ATOM 760 O O . THR A 1 95 ? 16.860 -1.906 -3.551 1.00 83.31 95 THR A O 1
ATOM 763 N N . THR A 1 96 ? 16.456 -3.089 -1.690 1.00 88.00 96 THR A N 1
ATOM 764 C CA . THR A 1 96 ? 16.664 -4.413 -2.312 1.00 88.00 96 THR A CA 1
ATOM 765 C C . THR A 1 96 ? 15.407 -5.289 -2.340 1.00 88.00 96 THR A C 1
ATOM 767 O O . THR A 1 96 ? 14.559 -5.238 -1.445 1.00 88.00 96 THR A O 1
ATOM 770 N N . LEU A 1 97 ? 15.265 -6.106 -3.390 1.00 89.38 97 LEU A N 1
ATOM 771 C CA . LEU A 1 97 ? 14.063 -6.922 -3.596 1.00 89.38 97 LEU A CA 1
ATOM 772 C C . LEU A 1 97 ? 13.855 -7.914 -2.441 1.00 89.38 97 LEU A C 1
ATOM 774 O O . LEU A 1 97 ? 12.728 -8.176 -2.034 1.00 89.38 97 LEU A O 1
ATOM 778 N N . GLU A 1 98 ? 14.948 -8.424 -1.879 1.00 90.00 98 GLU A N 1
ATOM 779 C CA . GLU A 1 98 ? 14.919 -9.329 -0.729 1.00 90.00 98 GLU A CA 1
ATOM 780 C C . GLU A 1 98 ? 14.383 -8.644 0.533 1.00 90.00 98 GLU A C 1
ATOM 782 O O . GLU A 1 98 ? 13.588 -9.228 1.270 1.00 90.00 98 GLU A O 1
ATOM 787 N N . GLN A 1 99 ? 14.722 -7.373 0.763 1.00 89.50 99 GLN A N 1
ATOM 788 C CA . GLN A 1 99 ? 14.110 -6.598 1.845 1.00 89.50 99 GLN A CA 1
ATOM 789 C C . GLN A 1 99 ? 12.606 -6.411 1.612 1.00 89.50 99 GLN A C 1
ATOM 791 O O . GLN A 1 99 ? 11.823 -6.564 2.547 1.00 89.50 99 GLN A O 1
ATOM 796 N N . ALA A 1 100 ? 12.187 -6.138 0.372 1.00 89.44 100 ALA A N 1
ATOM 797 C CA . ALA A 1 100 ? 10.774 -5.980 0.027 1.00 89.44 100 ALA A CA 1
ATOM 798 C C . ALA A 1 100 ? 9.965 -7.267 0.253 1.00 89.44 100 ALA A C 1
ATOM 800 O O . ALA A 1 100 ? 8.854 -7.209 0.778 1.00 89.44 100 ALA A O 1
ATOM 801 N N . LYS A 1 101 ? 10.532 -8.430 -0.092 1.00 90.00 101 LYS A N 1
ATOM 802 C CA . LYS A 1 101 ? 9.926 -9.748 0.162 1.00 90.00 101 LYS A CA 1
ATOM 803 C C . LYS A 1 101 ? 9.752 -10.038 1.651 1.00 90.00 101 LYS A C 1
ATOM 805 O O . LYS A 1 101 ? 8.717 -10.556 2.057 1.00 90.00 101 LYS A O 1
ATOM 810 N N . ASN A 1 102 ? 10.741 -9.669 2.461 1.00 90.94 102 ASN A N 1
ATOM 811 C CA . ASN A 1 102 ? 10.715 -9.880 3.908 1.00 90.94 102 ASN A CA 1
ATOM 812 C C . ASN A 1 102 ? 9.896 -8.818 4.665 1.00 90.94 102 ASN A C 1
ATOM 814 O O . ASN A 1 102 ? 9.622 -8.970 5.859 1.00 90.94 102 ASN A O 1
ATOM 818 N N . PHE A 1 103 ? 9.481 -7.742 3.993 1.00 89.62 103 PHE A N 1
ATOM 819 C CA . PHE A 1 103 ? 8.753 -6.652 4.623 1.00 89.62 103 PHE A CA 1
ATOM 820 C C . PHE A 1 103 ? 7.281 -7.001 4.847 1.00 89.62 103 PHE A C 1
ATOM 822 O O . PHE A 1 103 ? 6.475 -7.092 3.920 1.00 89.62 103 PHE A O 1
ATOM 829 N N . LYS A 1 104 ? 6.895 -7.113 6.118 1.00 86.12 104 LYS A N 1
ATOM 830 C CA . LYS A 1 104 ? 5.493 -7.282 6.507 1.00 86.12 104 LYS A CA 1
ATOM 831 C C . LYS A 1 104 ? 4.789 -5.930 6.498 1.00 86.12 104 LYS A C 1
ATOM 833 O O . LYS A 1 104 ? 5.024 -5.086 7.363 1.00 86.12 104 LYS A O 1
ATOM 838 N N . ILE A 1 105 ? 3.875 -5.736 5.548 1.00 80.81 105 ILE A N 1
ATOM 839 C CA . ILE A 1 105 ? 3.021 -4.546 5.513 1.00 80.81 105 ILE A CA 1
ATOM 840 C C . ILE A 1 105 ? 2.076 -4.601 6.707 1.00 80.81 105 ILE A C 1
ATOM 842 O O . ILE A 1 105 ? 1.083 -5.330 6.711 1.00 80.81 105 ILE A O 1
ATOM 846 N N . SER A 1 106 ? 2.387 -3.816 7.739 1.00 72.44 106 SER A N 1
ATOM 847 C CA . SER A 1 106 ? 1.481 -3.686 8.869 1.00 72.44 106 SER A CA 1
ATOM 848 C C . SER A 1 106 ? 0.190 -3.020 8.392 1.00 72.44 106 SER A C 1
ATOM 850 O O . SER A 1 106 ? 0.131 -1.863 7.961 1.00 72.44 106 SER A O 1
ATOM 852 N N . ASN A 1 107 ? -0.904 -3.766 8.480 1.00 62.84 107 ASN A N 1
ATOM 853 C CA . ASN A 1 107 ? -2.218 -3.165 8.542 1.00 62.84 107 ASN A CA 1
ATOM 854 C C . ASN A 1 107 ? -2.391 -2.658 9.967 1.00 62.84 107 ASN A C 1
ATOM 856 O O . ASN A 1 107 ? -3.151 -3.238 10.738 1.00 62.84 107 ASN A O 1
ATOM 860 N N . LYS A 1 108 ? -1.694 -1.565 10.321 1.00 60.12 108 LYS A N 1
ATOM 861 C CA . LYS A 1 108 ? -2.211 -0.686 11.367 1.00 60.12 108 LYS A CA 1
ATOM 862 C C . LYS A 1 108 ? -3.570 -0.232 10.854 1.00 60.12 108 LYS A C 1
ATOM 864 O O . LYS A 1 108 ? -3.684 0.708 10.072 1.00 60.12 108 LYS A O 1
ATOM 869 N N . LYS A 1 109 ? -4.604 -0.996 11.208 1.00 53.19 109 LYS A N 1
ATOM 870 C CA . LYS A 1 109 ? -5.950 -0.474 11.301 1.00 53.19 109 LYS A CA 1
ATOM 871 C C . LYS A 1 109 ? -5.753 0.651 12.295 1.00 53.19 109 LYS A C 1
ATOM 873 O O . LYS A 1 109 ? -5.516 0.381 13.469 1.00 53.19 109 LYS A O 1
ATOM 878 N N . ASN A 1 110 ? -5.706 1.890 11.813 1.00 52.31 110 ASN A N 1
ATOM 879 C CA . ASN A 1 110 ? -5.996 3.007 12.689 1.00 52.31 110 ASN A CA 1
ATOM 880 C C . ASN A 1 110 ? -7.303 2.565 13.333 1.00 52.31 110 ASN A C 1
ATOM 882 O O . ASN A 1 110 ? -8.273 2.349 12.599 1.00 52.31 110 ASN A O 1
ATOM 886 N N . SER A 1 111 ? -7.291 2.238 14.627 1.00 49.81 111 SER A N 1
ATOM 887 C CA . SER A 1 111 ? -8.525 1.999 15.344 1.00 49.81 111 SER A CA 1
ATOM 888 C C . SER A 1 111 ? -9.203 3.349 15.278 1.00 49.81 111 SER A C 1
ATOM 890 O O . SER A 1 111 ? -8.931 4.240 16.078 1.00 49.81 111 SER A O 1
ATOM 892 N N . ILE A 1 112 ? -9.990 3.553 14.227 1.00 53.09 112 ILE A N 1
ATOM 893 C CA . ILE A 1 112 ? -11.002 4.575 14.195 1.00 53.09 112 ILE A CA 1
ATOM 894 C C . ILE A 1 112 ? -11.939 4.053 15.266 1.00 53.09 112 ILE A C 1
ATOM 896 O O . ILE A 1 112 ? -12.832 3.255 14.999 1.00 53.09 112 ILE A O 1
ATOM 900 N N . VAL A 1 113 ? -11.604 4.372 16.518 1.00 59.56 113 VAL A N 1
ATOM 901 C CA . VAL A 1 113 ? -12.551 4.336 17.605 1.00 59.56 113 VAL A CA 1
ATOM 902 C C . VAL A 1 113 ? -13.666 5.188 17.047 1.00 59.56 113 VAL A C 1
ATOM 904 O O . VAL A 1 113 ? -13.467 6.365 16.735 1.00 59.56 113 VAL A O 1
ATOM 907 N N . GLN A 1 114 ? -14.772 4.530 16.733 1.00 52.53 114 GLN A N 1
ATOM 908 C CA . GLN A 1 114 ? -15.967 5.178 16.250 1.00 52.53 114 GLN A CA 1
ATOM 909 C C . GLN A 1 114 ? -16.504 5.956 17.446 1.00 52.53 114 GLN A C 1
ATOM 911 O O . GLN A 1 114 ? -17.406 5.505 18.139 1.00 52.53 114 GLN A O 1
ATOM 916 N N . PHE A 1 115 ? -15.867 7.087 17.750 1.00 55.75 115 PHE A N 1
ATOM 917 C CA . PHE A 1 115 ? -16.386 8.057 18.686 1.00 55.75 115 PHE A CA 1
ATOM 918 C C . PHE A 1 115 ? -17.672 8.551 18.037 1.00 55.75 115 PHE A C 1
ATOM 920 O O . PHE A 1 115 ? -17.641 9.264 17.028 1.00 55.75 115 PHE A O 1
ATOM 927 N N . SER A 1 116 ? -18.812 8.084 18.545 1.00 62.19 116 SER A N 1
ATOM 928 C CA . SER A 1 116 ? -20.084 8.712 18.236 1.00 62.19 116 SER A CA 1
ATOM 929 C C . SER A 1 116 ? -19.926 10.197 18.563 1.00 62.19 116 SER A C 1
ATOM 931 O O . SER A 1 116 ? -19.378 10.569 19.596 1.00 62.19 116 SER A O 1
ATOM 933 N N . LYS A 1 117 ? -20.373 11.079 17.665 1.00 62.22 117 LYS A N 1
ATOM 934 C CA . LYS A 1 117 ? -20.383 12.535 17.911 1.00 62.22 117 LYS A CA 1
ATOM 935 C C . LYS A 1 117 ? -21.410 12.938 18.980 1.00 62.22 117 LYS A C 1
ATOM 937 O O . LYS A 1 117 ? -21.684 14.120 19.166 1.00 62.22 117 LYS A O 1
ATOM 942 N N . GLU A 1 118 ? -22.026 11.958 19.625 1.00 69.31 118 GLU A N 1
ATOM 943 C CA . GLU A 1 118 ? -23.003 12.148 20.673 1.00 69.31 118 GLU A CA 1
ATOM 944 C C . GLU A 1 118 ? -22.252 12.492 21.954 1.00 69.31 118 GLU A C 1
ATOM 946 O O . GLU A 1 118 ? -21.268 11.844 22.309 1.00 69.31 118 GLU A O 1
ATOM 951 N N . LYS A 1 119 ? -22.711 13.534 22.652 1.00 66.25 119 LYS A N 1
ATOM 952 C CA . LYS A 1 119 ? -22.275 13.821 24.018 1.00 66.25 119 LYS A CA 1
ATOM 953 C C . LYS A 1 119 ? -22.859 12.748 24.931 1.00 66.25 119 LYS A C 1
ATOM 955 O O . LYS A 1 119 ? -23.806 13.013 25.665 1.00 66.25 119 LYS A O 1
ATOM 960 N N . THR A 1 120 ? -22.342 11.529 24.840 1.00 68.06 120 THR A N 1
ATOM 961 C CA . THR A 1 120 ? -22.665 10.484 25.800 1.00 68.06 120 THR A CA 1
ATOM 962 C C . THR A 1 120 ? -22.229 11.004 27.166 1.00 68.06 120 THR A C 1
ATOM 964 O O . THR A 1 120 ? -21.051 11.321 27.339 1.00 68.06 120 THR A O 1
ATOM 967 N N . PRO A 1 121 ? -23.155 11.173 28.120 1.00 73.06 121 PRO A N 1
ATOM 968 C CA . PRO A 1 121 ? -22.801 11.694 29.428 1.00 73.06 121 PRO A CA 1
ATOM 969 C C . PRO A 1 121 ? -21.769 10.797 30.121 1.00 73.06 121 PRO A C 1
ATOM 971 O O . PRO A 1 121 ? -21.885 9.572 30.070 1.00 73.06 121 PRO A O 1
ATOM 974 N N . GLU A 1 122 ? -20.813 11.398 30.834 1.00 69.69 122 GLU A N 1
ATOM 975 C CA . GLU A 1 122 ? -19.705 10.677 31.489 1.00 69.69 122 GLU A CA 1
ATOM 976 C C . GLU A 1 122 ? -20.173 9.573 32.452 1.00 69.69 122 GLU A C 1
ATOM 978 O O . GLU A 1 122 ? -19.506 8.554 32.626 1.00 69.69 122 GLU A O 1
ATOM 983 N N . TRP A 1 123 ? -21.371 9.721 33.028 1.00 70.62 123 TRP A N 1
ATOM 984 C CA . TRP A 1 123 ? -21.960 8.724 33.924 1.00 70.62 123 TRP A CA 1
ATOM 985 C C . TRP A 1 123 ? -22.296 7.389 33.238 1.00 70.62 123 TRP A C 1
ATOM 987 O O . TRP A 1 123 ? -22.485 6.388 33.932 1.00 70.62 123 TRP A O 1
ATOM 997 N N . LEU A 1 124 ? -22.368 7.346 31.902 1.00 68.19 124 LEU A N 1
ATOM 998 C CA . LEU A 1 124 ? -22.640 6.125 31.140 1.00 68.19 124 LEU A CA 1
ATOM 999 C C . LEU A 1 124 ? -21.373 5.293 30.875 1.00 68.19 124 LEU A C 1
ATOM 1001 O O . LEU A 1 124 ? -21.471 4.081 30.683 1.00 68.19 124 LEU A O 1
ATOM 1005 N N . ASN A 1 125 ? -20.197 5.928 30.884 1.00 67.38 125 ASN A N 1
ATOM 1006 C CA . ASN A 1 125 ? -18.938 5.311 30.456 1.00 67.38 125 ASN A CA 1
ATOM 1007 C C . ASN A 1 125 ? -18.421 4.251 31.445 1.00 67.38 125 ASN A C 1
ATOM 1009 O O . ASN A 1 125 ? -17.726 3.321 31.045 1.00 67.38 125 ASN A O 1
ATOM 1013 N N . ASN A 1 126 ? -18.820 4.332 32.718 1.00 62.28 126 ASN A N 1
ATOM 1014 C CA . ASN A 1 126 ? -18.279 3.501 33.800 1.00 62.28 126 ASN A CA 1
ATOM 1015 C C . ASN A 1 126 ? -19.303 2.519 34.396 1.00 62.28 126 ASN A C 1
ATOM 1017 O O . ASN A 1 126 ? -19.190 2.134 35.558 1.00 62.28 126 ASN A O 1
ATOM 1021 N N . ARG A 1 127 ? -20.310 2.092 33.618 1.00 58.69 127 ARG A N 1
ATOM 1022 C CA . ARG A 1 127 ? -21.342 1.143 34.089 1.00 58.69 127 ARG A CA 1
ATOM 1023 C C . ARG A 1 127 ? -20.769 -0.181 34.601 1.00 58.69 127 ARG A C 1
ATOM 1025 O O . ARG A 1 127 ? -21.340 -0.767 35.508 1.00 58.69 127 ARG A O 1
ATOM 1032 N N . THR A 1 128 ? -19.657 -0.643 34.038 1.00 57.88 128 THR A N 1
ATOM 1033 C CA . THR A 1 128 ? -19.058 -1.952 34.344 1.00 57.88 128 THR A CA 1
ATOM 1034 C C . THR A 1 128 ? -18.281 -1.994 35.660 1.00 57.88 128 THR A C 1
ATOM 1036 O O . THR A 1 128 ? -18.079 -3.080 36.187 1.00 57.88 128 THR A O 1
ATOM 1039 N N . ASN A 1 129 ? -17.874 -0.841 36.206 1.00 55.03 129 ASN A N 1
ATOM 1040 C CA . ASN A 1 129 ? -17.091 -0.757 37.449 1.00 55.03 129 ASN A CA 1
ATOM 1041 C C . ASN A 1 129 ? -17.910 -0.254 38.648 1.00 55.03 129 ASN A C 1
ATOM 1043 O O . ASN A 1 129 ? -17.387 -0.148 39.750 1.00 55.03 129 ASN A O 1
ATOM 1047 N N . ARG A 1 130 ? -19.195 0.061 38.459 1.00 50.00 130 ARG A N 1
ATOM 1048 C CA . ARG A 1 130 ? -20.047 0.685 39.479 1.00 50.00 130 ARG A CA 1
ATOM 1049 C C . ARG A 1 130 ? -20.851 -0.359 40.264 1.00 50.00 130 ARG A C 1
ATOM 1051 O O . ARG A 1 130 ? -22.067 -0.267 40.344 1.00 50.00 130 ARG A O 1
ATOM 1058 N N . ASN A 1 131 ? -20.160 -1.363 40.803 1.00 56.50 131 ASN A N 1
ATOM 1059 C CA . ASN A 1 131 ? -20.702 -2.290 41.809 1.00 56.50 131 ASN A CA 1
ATOM 1060 C C . ASN A 1 131 ? -20.210 -1.931 43.222 1.00 56.50 131 ASN A C 1
ATOM 1062 O O . ASN A 1 131 ? -20.164 -2.784 44.102 1.00 56.50 131 ASN A O 1
ATOM 1066 N N . GLU A 1 132 ? -19.826 -0.678 43.447 1.00 56.69 132 GLU A N 1
ATOM 1067 C CA . GLU A 1 132 ? -19.575 -0.167 44.787 1.00 56.69 132 GLU A CA 1
ATOM 1068 C C 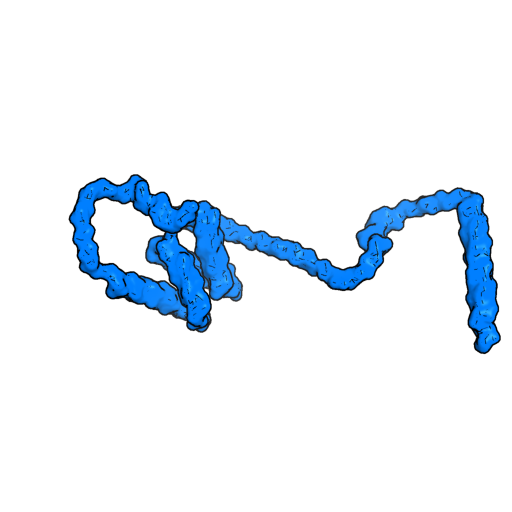. GLU A 1 132 ? -20.827 0.585 45.224 1.00 56.69 132 GLU A C 1
ATOM 1070 O O . GLU A 1 132 ? -21.135 1.681 44.754 1.00 56.69 132 GLU A O 1
ATOM 1075 N N . ASN A 1 133 ? -21.602 -0.082 46.076 1.00 61.16 133 ASN A N 1
ATOM 1076 C CA . ASN A 1 133 ? -22.616 0.555 46.894 1.00 61.16 133 ASN A CA 1
ATOM 1077 C C . ASN A 1 133 ? -21.878 1.523 47.828 1.00 61.16 133 ASN A C 1
ATOM 1079 O O . ASN A 1 133 ? -21.423 1.118 48.894 1.00 61.16 133 ASN A O 1
ATOM 1083 N N . GLU A 1 134 ? -21.705 2.777 47.412 1.00 63.12 134 GLU A N 1
ATOM 1084 C CA . GLU A 1 134 ? -21.352 3.857 48.333 1.00 63.12 134 GLU A CA 1
ATOM 1085 C C . GLU A 1 134 ? -22.498 3.965 49.353 1.00 63.12 134 GLU A C 1
ATOM 1087 O O . GLU A 1 134 ? -23.562 4.520 49.066 1.00 63.12 134 GLU A O 1
ATOM 1092 N N . GLU A 1 135 ? -22.326 3.341 50.521 1.00 66.69 135 GLU A N 1
ATOM 1093 C CA . GLU A 1 135 ? -23.252 3.479 51.641 1.00 66.69 135 GLU A CA 1
ATOM 1094 C C . GLU A 1 135 ? -23.236 4.939 52.107 1.00 66.69 135 GLU A C 1
ATOM 1096 O O . GLU A 1 135 ? -22.267 5.422 52.688 1.00 66.69 135 GLU A O 1
ATOM 1101 N N . MET A 1 136 ? -24.320 5.659 51.807 1.00 64.31 136 MET A N 1
ATOM 1102 C CA . MET A 1 136 ? -24.565 7.010 52.313 1.00 64.31 136 MET A CA 1
ATOM 1103 C C . MET A 1 136 ? -24.662 6.980 53.838 1.00 64.31 136 MET A C 1
ATOM 1105 O O . MET A 1 136 ? -25.368 6.134 54.396 1.00 64.31 136 MET A O 1
ATOM 1109 N N . SER A 1 137 ? -24.038 7.953 54.504 1.00 79.06 137 SER A N 1
ATOM 1110 C CA . SER A 1 137 ? -24.234 8.152 55.940 1.00 79.06 137 SER A CA 1
ATOM 1111 C C . SER A 1 137 ? -25.715 8.398 56.251 1.00 79.06 137 SER A C 1
ATOM 1113 O O . SER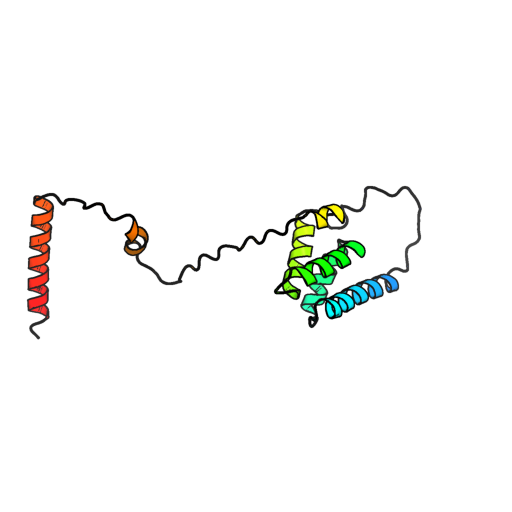 A 1 137 ? -26.466 8.952 55.442 1.00 79.06 137 SER A O 1
ATOM 1115 N N . GLU A 1 138 ? -26.156 8.011 57.445 1.00 78.00 138 GLU A N 1
ATOM 1116 C CA . GLU A 1 138 ? -27.551 8.126 57.884 1.00 78.00 138 GLU A CA 1
ATOM 1117 C C . GLU A 1 138 ? -28.055 9.583 57.829 1.00 78.00 138 GLU A C 1
ATOM 1119 O O . GLU A 1 138 ? -29.194 9.851 57.436 1.00 78.00 138 GLU A O 1
ATOM 1124 N N . GLU A 1 139 ? -27.167 10.546 58.099 1.00 82.06 139 GLU A N 1
ATOM 1125 C CA . GLU A 1 139 ? -27.451 11.980 57.973 1.00 82.06 139 GLU A CA 1
ATOM 1126 C C . GLU A 1 139 ? -27.615 12.440 56.517 1.00 82.06 139 GLU A C 1
ATOM 1128 O O . GLU A 1 139 ? -28.437 13.310 56.211 1.00 82.06 139 GLU A O 1
ATOM 1133 N N . GLU A 1 140 ? -26.824 11.883 55.602 1.00 82.50 140 GLU A N 1
ATOM 1134 C CA . GLU A 1 140 ? -26.879 12.202 54.172 1.00 82.50 140 GLU A CA 1
ATOM 1135 C C . GLU A 1 140 ? -28.141 11.617 53.547 1.00 82.50 140 GLU A C 1
ATOM 1137 O O . GLU A 1 140 ? -28.830 12.296 52.782 1.00 82.50 140 GLU A O 1
ATOM 1142 N N . ARG A 1 141 ? -28.506 10.405 53.972 1.00 84.12 141 ARG A N 1
ATOM 1143 C CA . ARG A 1 141 ? -29.754 9.744 53.603 1.00 84.12 141 ARG A CA 1
ATOM 1144 C C . ARG A 1 141 ? -30.972 10.537 54.073 1.00 84.12 141 ARG A C 1
ATOM 1146 O O . ARG A 1 141 ? -31.890 10.754 53.285 1.00 84.12 141 ARG A O 1
ATOM 1153 N N . ALA A 1 142 ? -30.964 11.039 55.309 1.00 89.50 142 ALA A N 1
ATOM 1154 C CA . ALA A 1 142 ? -32.042 11.882 55.827 1.00 89.50 142 ALA A CA 1
ATOM 1155 C C . ALA A 1 142 ? -32.178 13.202 55.043 1.00 89.50 142 ALA A C 1
ATOM 1157 O O . ALA A 1 142 ? -33.286 13.622 54.700 1.00 89.50 142 ALA A O 1
ATOM 1158 N N . LYS A 1 143 ? -31.053 13.847 54.700 1.00 91.19 143 LYS A N 1
ATOM 1159 C CA . LYS A 1 143 ? -31.046 15.058 53.857 1.00 91.19 143 LYS A CA 1
ATOM 1160 C C . LYS A 1 143 ? -31.562 14.774 52.445 1.00 91.19 143 LYS A C 1
ATOM 1162 O O . LYS A 1 143 ? -32.279 15.606 51.887 1.00 91.19 143 LYS A O 1
ATOM 1167 N N . PHE A 1 144 ? -31.198 13.632 51.867 1.00 89.81 144 PHE A N 1
ATOM 1168 C CA . PHE A 1 144 ? -31.667 13.214 50.550 1.00 89.81 144 PHE A CA 1
ATOM 1169 C C . PHE A 1 144 ? -33.177 12.958 50.544 1.00 89.81 144 PHE A C 1
ATOM 1171 O O . PHE A 1 144 ? -33.872 13.482 49.676 1.00 89.81 144 PHE A O 1
ATOM 1178 N N . GLU A 1 145 ? -33.692 12.231 51.537 1.00 90.44 145 GLU A N 1
ATOM 1179 C CA . GLU A 1 145 ? -35.121 11.921 51.631 1.00 90.44 145 GLU A CA 1
ATOM 1180 C C . GLU A 1 145 ? -35.959 13.194 51.784 1.00 90.44 145 GLU A C 1
ATOM 1182 O O . GLU A 1 145 ? -36.932 13.388 51.061 1.00 90.44 145 GLU A O 1
ATOM 1187 N N . LYS A 1 146 ? -35.505 14.142 52.614 1.00 94.50 146 LYS A N 1
ATOM 1188 C CA . LYS A 1 146 ? -36.172 15.442 52.753 1.00 94.50 146 LYS A CA 1
ATOM 1189 C C . LYS A 1 146 ? -36.243 16.204 51.424 1.00 94.50 146 LYS A C 1
ATOM 1191 O O . LYS A 1 146 ? -37.292 16.735 51.069 1.00 94.50 146 LYS A O 1
ATOM 1196 N N . LYS A 1 147 ? -35.139 16.241 50.666 1.00 92.38 147 LYS A N 1
ATOM 1197 C CA . LYS A 1 147 ? -35.107 16.878 49.336 1.00 92.38 147 LYS A CA 1
ATOM 1198 C C . LYS A 1 147 ? -36.018 16.165 48.339 1.00 92.38 147 LYS A C 1
ATOM 1200 O O . LYS A 1 147 ? -36.656 16.819 47.519 1.00 92.38 147 LYS A O 1
ATOM 1205 N N . ARG A 1 148 ? -36.078 14.834 48.401 1.00 93.69 148 ARG A N 1
ATOM 1206 C CA . ARG A 1 148 ? -36.954 14.012 47.561 1.00 93.69 148 ARG A CA 1
ATOM 1207 C C . ARG A 1 148 ? -38.428 14.316 47.832 1.00 93.69 148 ARG A C 1
ATOM 1209 O O . ARG A 1 148 ? -39.187 14.471 46.879 1.00 93.69 148 ARG A O 1
ATOM 1216 N N . GLU A 1 149 ? -38.826 14.421 49.096 1.00 93.44 149 GLU A N 1
ATOM 1217 C CA . GLU A 1 149 ? -40.200 14.759 49.484 1.00 93.44 149 GLU A CA 1
ATOM 1218 C C . GLU A 1 149 ? -40.591 16.175 49.056 1.00 93.44 149 GLU A C 1
ATOM 1220 O O . GLU A 1 149 ? -41.661 16.372 48.483 1.00 93.44 149 GLU A O 1
ATOM 1225 N N . GLU A 1 150 ? -39.712 17.153 49.274 1.00 94.44 150 GLU A N 1
ATOM 1226 C CA . GLU A 1 150 ? -39.945 18.541 48.870 1.00 94.44 150 GLU A CA 1
ATOM 1227 C C . GLU A 1 150 ? -40.088 18.671 47.348 1.00 94.44 150 GLU A C 1
ATOM 1229 O O . GLU A 1 150 ? -41.033 19.294 46.865 1.00 94.44 150 GLU A O 1
ATOM 1234 N N . PHE A 1 151 ? -39.216 18.002 46.586 1.00 94.81 151 PHE A N 1
ATOM 1235 C CA . PHE A 1 151 ? -39.306 17.944 45.128 1.00 94.81 151 PHE A CA 1
ATOM 1236 C C . PHE A 1 151 ? -40.594 17.267 44.648 1.00 94.81 151 PHE A C 1
ATOM 1238 O O . PHE A 1 151 ? -41.234 17.744 43.715 1.00 94.81 151 PHE A O 1
ATOM 1245 N N . LYS A 1 152 ? -41.011 16.174 45.299 1.00 92.12 152 LYS A N 1
ATOM 1246 C CA . LYS A 1 152 ? -42.268 15.496 44.969 1.00 92.12 152 LYS A CA 1
ATOM 1247 C C . LYS A 1 152 ? -43.474 16.399 45.230 1.00 92.12 152 LYS A C 1
ATOM 1249 O O . LYS A 1 152 ? -44.377 16.434 44.403 1.00 92.12 152 LYS A O 1
ATOM 1254 N N . ARG A 1 153 ? -43.474 17.146 46.338 1.00 93.00 153 ARG A N 1
ATOM 1255 C CA . ARG A 1 153 ? -44.541 18.103 46.650 1.00 93.00 153 ARG A CA 1
ATOM 1256 C C . ARG A 1 153 ? -44.601 19.229 45.620 1.00 93.00 153 ARG A C 1
ATOM 1258 O O . ARG A 1 153 ? -45.694 19.571 45.196 1.00 93.00 153 ARG A O 1
ATOM 1265 N N . LEU A 1 154 ? -43.443 19.754 45.209 1.00 93.00 154 LEU A N 1
ATOM 1266 C CA . LEU A 1 154 ? -43.352 20.747 44.136 1.00 93.00 154 LEU A CA 1
ATOM 1267 C C . LEU A 1 154 ? -43.927 20.201 42.831 1.00 93.00 154 LEU A C 1
ATOM 1269 O O . LEU A 1 154 ? -44.767 20.857 42.239 1.00 93.00 154 LEU A O 1
ATOM 1273 N N . LEU A 1 155 ? -43.554 18.984 42.420 1.00 91.31 155 LEU A N 1
ATOM 1274 C CA . LEU A 1 155 ? -44.161 18.346 41.248 1.00 91.31 155 LEU A CA 1
ATOM 1275 C C . LEU A 1 155 ? -45.680 18.200 41.406 1.00 91.31 155 LEU A C 1
ATOM 1277 O O . LEU A 1 155 ? -46.433 18.496 40.496 1.00 91.31 155 LEU A O 1
ATOM 1281 N N . GLU A 1 156 ? -46.166 17.764 42.558 1.00 90.19 156 GLU A N 1
ATOM 1282 C CA . GLU A 1 156 ? -47.604 17.565 42.764 1.00 90.19 156 GLU A CA 1
ATOM 1283 C C . GLU A 1 156 ? -48.401 18.881 42.833 1.00 90.19 156 GLU A C 1
ATOM 1285 O O . GLU A 1 156 ? -49.619 18.871 42.683 1.00 90.19 156 GLU A O 1
ATOM 1290 N N . GLU A 1 157 ? -47.732 20.009 43.061 1.00 90.75 157 GLU A N 1
ATOM 1291 C CA . GLU A 1 157 ? -48.292 21.359 42.976 1.00 90.75 157 GLU A CA 1
ATOM 1292 C C . GLU A 1 157 ? -48.248 21.898 41.538 1.00 90.75 157 GLU A C 1
ATOM 1294 O O . GLU A 1 157 ? -49.261 22.386 41.047 1.00 90.75 157 GLU A O 1
ATOM 1299 N N . ASP A 1 158 ? -47.120 21.725 40.844 1.00 91.00 158 ASP A N 1
ATOM 1300 C CA . ASP A 1 158 ? -46.895 22.170 39.458 1.00 91.00 158 ASP A CA 1
ATOM 1301 C C . ASP A 1 158 ? -47.754 21.387 38.445 1.00 91.00 158 ASP A C 1
ATOM 1303 O O . ASP A 1 158 ? -48.095 21.888 37.381 1.00 91.00 158 ASP A O 1
ATOM 1307 N N . TRP A 1 159 ? -48.139 20.151 38.782 1.00 86.06 159 TRP A N 1
ATOM 1308 C CA . TRP A 1 159 ? -48.966 19.274 37.944 1.00 86.06 159 TRP A CA 1
ATOM 1309 C C . TRP A 1 159 ? -50.465 19.304 38.297 1.00 86.06 159 TRP A C 1
ATOM 1311 O O . TRP A 1 159 ? -51.220 18.466 37.807 1.00 86.06 159 TRP A O 1
ATOM 1321 N N . LYS A 1 160 ? -50.914 20.234 39.153 1.00 70.25 160 LYS A N 1
ATOM 1322 C CA . LYS A 1 160 ? -52.339 20.432 39.502 1.00 70.25 160 LYS A CA 1
ATOM 1323 C C . LYS A 1 160 ? -53.096 21.378 38.557 1.00 70.25 160 LYS A C 1
ATOM 1325 O O . LYS A 1 160 ? -54.165 21.864 38.930 1.00 70.25 160 LYS A O 1
ATOM 1330 N N . GLU A 1 161 ? -52.561 21.613 37.362 1.00 57.38 161 GLU A N 1
ATOM 1331 C CA . GLU A 1 161 ? -53.273 22.254 36.244 1.00 57.38 161 GLU A CA 1
ATOM 1332 C C . GLU A 1 161 ? -54.341 21.343 35.620 1.00 57.38 161 GLU A C 1
ATOM 1334 O O . GLU A 1 161 ? -54.035 20.168 35.307 1.00 57.38 161 GLU A O 1
#

Sequence (161 aa):
MTCQDVLKSHANDTEYTTTTENSRSGNYHNNIINKIRVELGINITPAYKNEILKLSSCFDAKFINYAIEYTSINGSRPKQFLLKVLSNWKNANITTLEQAKNFKISNKKNSIVQFSKEKTPEWLNNRTNRNENEEMSEEERAKFEKKREEFKRLLEEDWKE

Foldseek 3Di:
DPLVVPVPDDDDDDDDDDDDDPPVLVVLLVVLVVCLCVLQVDDQDPVLSVLCSVLCVSADPVQSVVLSVVLSVPPPPSSVSSSLLSVVCVVVVPHDSVCSVVDDSDPPPVPVVVPPPDPPDPVVVCPPPPPDPPDDDPVRVVVVVVVVVVVVVVVVVVPPD